Protein AF-A0A7S1KT68-F1 (afdb_monomer)

Foldseek 3Di:
DDDVVVVVVVVVVVVVLVPDDDQAAEAEEEDEDDQAAKEKAAEDAPVCQPVCVFLQNQLRVQLQVQLCVLVVNDRRYDYDSVSYYYLVPDDCPDPRSVCCVVVVRRHHMYIYGYQAYNVRDGDDPVSVVSSVVSSVSSVVVSVCVVPVPD

Structure (mmCIF, N/CA/C/O backbone):
data_AF-A0A7S1KT68-F1
#
_entry.id   AF-A0A7S1KT68-F1
#
loop_
_atom_site.group_PDB
_atom_site.id
_atom_site.type_symbol
_atom_site.label_atom_id
_atom_site.label_alt_id
_atom_site.label_comp_id
_atom_site.label_asym_id
_atom_site.label_entity_id
_atom_site.label_seq_id
_atom_site.pdbx_PDB_ins_code
_atom_site.Cartn_x
_atom_site.Cartn_y
_atom_site.Cartn_z
_atom_site.occupancy
_atom_site.B_iso_or_equiv
_atom_site.auth_seq_id
_atom_site.auth_comp_id
_atom_site.auth_asym_id
_atom_site.auth_atom_id
_atom_site.pdbx_PDB_model_num
ATOM 1 N N . LYS A 1 1 ? -21.541 18.531 -5.535 1.00 58.97 1 LYS A N 1
ATOM 2 C CA . LYS A 1 1 ? -21.840 17.433 -6.489 1.00 58.97 1 LYS A CA 1
ATOM 3 C C . LYS A 1 1 ? -22.052 16.156 -5.688 1.00 58.97 1 LYS A C 1
ATOM 5 O O . LYS A 1 1 ? -21.259 15.903 -4.792 1.00 58.97 1 LYS A O 1
ATOM 10 N N . GLN A 1 2 ? -23.122 15.405 -5.944 1.00 77.69 2 GLN A N 1
ATOM 11 C CA . GLN A 1 2 ? -23.305 14.089 -5.327 1.00 77.69 2 GLN A CA 1
ATOM 12 C C . GLN A 1 2 ? -22.483 13.056 -6.107 1.00 77.69 2 GLN A C 1
ATOM 14 O O . GLN A 1 2 ? -22.517 13.045 -7.335 1.00 77.69 2 GLN A O 1
ATOM 19 N N . HIS A 1 3 ? -21.731 12.217 -5.395 1.00 87.38 3 HIS A N 1
ATOM 20 C CA . HIS A 1 3 ? -20.920 11.142 -5.968 1.00 87.38 3 HIS A CA 1
ATOM 21 C C . HIS A 1 3 ? -21.470 9.797 -5.469 1.00 87.38 3 HIS A C 1
ATOM 23 O O . HIS A 1 3 ? -21.015 9.308 -4.431 1.00 87.38 3 HIS A O 1
ATOM 29 N N . PRO A 1 4 ? -22.475 9.211 -6.148 1.00 90.44 4 PRO A N 1
ATOM 30 C CA . PRO A 1 4 ? -23.203 8.046 -5.639 1.00 90.44 4 PRO A CA 1
ATOM 31 C C . PRO A 1 4 ? -22.294 6.834 -5.410 1.00 90.44 4 PRO A C 1
ATOM 33 O O . PRO A 1 4 ? -22.439 6.153 -4.400 1.00 90.44 4 PRO A O 1
ATOM 36 N N . THR A 1 5 ? -21.295 6.619 -6.268 1.00 89.94 5 THR A N 1
ATOM 37 C CA . THR A 1 5 ? -20.323 5.525 -6.118 1.00 89.94 5 THR A CA 1
ATOM 38 C C . THR A 1 5 ? -19.462 5.686 -4.865 1.00 89.94 5 THR A C 1
ATOM 40 O O . THR A 1 5 ? -19.267 4.725 -4.128 1.00 89.94 5 THR A O 1
ATOM 43 N N . ILE A 1 6 ? -19.013 6.911 -4.563 1.00 87.25 6 ILE A N 1
ATOM 44 C CA . ILE A 1 6 ? -18.236 7.202 -3.346 1.00 87.25 6 ILE A CA 1
ATOM 45 C C . ILE A 1 6 ? -19.111 6.993 -2.106 1.00 87.25 6 ILE A C 1
ATOM 47 O O . ILE A 1 6 ? -18.671 6.391 -1.129 1.00 87.25 6 ILE A O 1
ATOM 51 N N . TYR A 1 7 ? -20.362 7.460 -2.146 1.00 88.56 7 TYR A N 1
ATOM 52 C CA . TYR A 1 7 ? -21.316 7.252 -1.056 1.00 88.56 7 TYR A CA 1
ATOM 53 C C . TYR A 1 7 ? -21.571 5.760 -0.799 1.00 88.56 7 TYR A C 1
ATOM 55 O O . TYR A 1 7 ? -21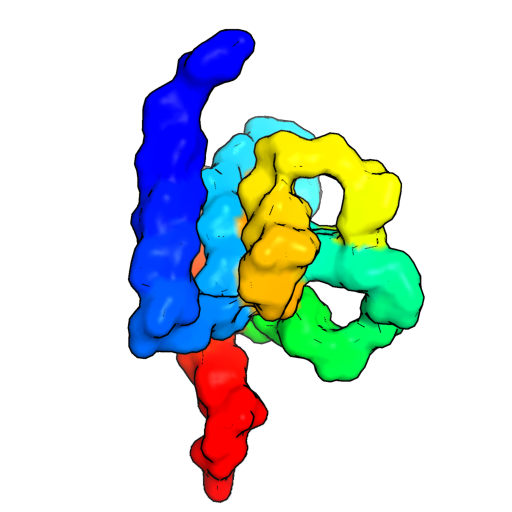.509 5.313 0.347 1.00 88.56 7 TYR A O 1
ATOM 63 N N . ALA A 1 8 ? -21.806 4.981 -1.858 1.00 92.00 8 ALA A N 1
ATOM 64 C CA . ALA A 1 8 ? -22.033 3.544 -1.763 1.00 92.00 8 ALA A CA 1
ATOM 65 C C . ALA A 1 8 ? -20.802 2.804 -1.215 1.00 92.00 8 ALA A C 1
ATOM 67 O O . ALA A 1 8 ? -20.940 2.041 -0.262 1.00 92.00 8 ALA A O 1
ATOM 68 N N . ALA A 1 9 ? -19.600 3.081 -1.735 1.00 89.56 9 ALA A N 1
ATOM 69 C CA . ALA A 1 9 ? -18.359 2.465 -1.260 1.00 89.56 9 ALA A CA 1
ATOM 70 C C . ALA A 1 9 ? -18.113 2.752 0.230 1.00 89.56 9 ALA A C 1
ATOM 72 O O . ALA A 1 9 ? -17.873 1.830 1.010 1.00 89.56 9 ALA A O 1
ATOM 73 N N . LYS A 1 10 ? -18.281 4.012 0.660 1.00 88.56 10 LYS A N 1
ATOM 74 C CA . LYS A 1 10 ? -18.179 4.390 2.079 1.00 88.56 10 LYS A CA 1
ATOM 75 C C . LYS A 1 10 ? -19.179 3.630 2.946 1.00 88.56 10 LYS A C 1
ATOM 77 O O . LYS A 1 10 ? -18.820 3.189 4.032 1.00 88.56 10 LYS A O 1
ATOM 82 N N . ARG A 1 11 ? -20.422 3.456 2.483 1.00 90.69 11 ARG A N 1
ATOM 83 C CA . ARG A 1 11 ? -21.433 2.684 3.221 1.00 90.69 11 ARG A CA 1
ATOM 84 C C . ARG A 1 11 ? -21.087 1.207 3.337 1.00 90.69 11 ARG A C 1
ATOM 86 O O . ARG A 1 11 ? -21.308 0.645 4.403 1.00 90.69 11 ARG A O 1
ATOM 93 N N . VAL A 1 12 ? -20.561 0.593 2.279 1.00 91.75 12 VAL A N 1
ATOM 94 C CA . VAL A 1 12 ? -20.130 -0.812 2.313 1.00 91.75 12 VAL A CA 1
ATOM 95 C C . VAL A 1 12 ? -19.018 -0.996 3.340 1.00 91.75 12 VAL A C 1
ATOM 97 O O . VAL A 1 12 ? -19.146 -1.850 4.210 1.00 91.75 12 VAL A O 1
ATOM 100 N N . VAL A 1 13 ? -17.982 -0.154 3.302 1.00 89.75 13 VAL A N 1
ATOM 101 C CA . VAL A 1 13 ? -16.865 -0.225 4.257 1.00 89.75 13 VAL A CA 1
ATOM 102 C C . VAL A 1 13 ? -17.349 -0.006 5.693 1.00 89.75 13 VAL A C 1
ATOM 104 O O . VAL A 1 13 ? -17.045 -0.827 6.552 1.00 89.75 13 VAL A O 1
ATOM 107 N N . LYS A 1 14 ? -18.180 1.019 5.947 1.00 88.94 14 LYS A N 1
ATOM 108 C CA . LYS A 1 14 ? -18.776 1.256 7.277 1.00 88.94 14 LYS A CA 1
ATOM 109 C C . LYS A 1 14 ? -19.565 0.042 7.768 1.00 88.94 14 LYS A C 1
ATOM 111 O O . LYS A 1 14 ? -19.393 -0.386 8.902 1.00 88.94 14 LYS A O 1
ATOM 116 N N . LYS A 1 15 ? -20.389 -0.559 6.902 1.00 91.94 15 LYS A N 1
ATOM 117 C CA . LYS A 1 15 ? -21.196 -1.725 7.279 1.00 91.94 15 LYS A CA 1
ATOM 118 C C . LYS A 1 15 ? -20.349 -2.969 7.548 1.00 91.94 15 LYS A C 1
ATOM 120 O O . LYS A 1 15 ? -20.705 -3.766 8.408 1.00 91.94 15 LYS A O 1
ATOM 125 N N . LEU A 1 16 ? -19.244 -3.144 6.823 1.00 92.00 16 LEU A N 1
ATOM 126 C CA . LEU A 1 16 ? -18.288 -4.214 7.097 1.00 92.00 16 LEU A CA 1
ATOM 127 C C . LEU A 1 16 ? -17.624 -4.003 8.461 1.00 92.00 16 LEU A C 1
ATOM 129 O O . LEU A 1 16 ? -17.644 -4.935 9.264 1.00 92.00 16 LEU A O 1
ATOM 133 N N . ALA A 1 17 ? -17.155 -2.783 8.742 1.00 89.81 17 ALA A N 1
ATOM 134 C CA . ALA A 1 17 ? -16.497 -2.410 9.995 1.00 89.81 17 ALA A CA 1
ATOM 135 C C . ALA A 1 17 ? -17.369 -2.641 11.247 1.00 89.81 17 ALA A C 1
ATOM 137 O O . ALA A 1 17 ? -16.844 -2.928 12.314 1.00 89.81 17 ALA A O 1
ATOM 138 N N . GLU A 1 18 ? -18.702 -2.595 11.124 1.00 90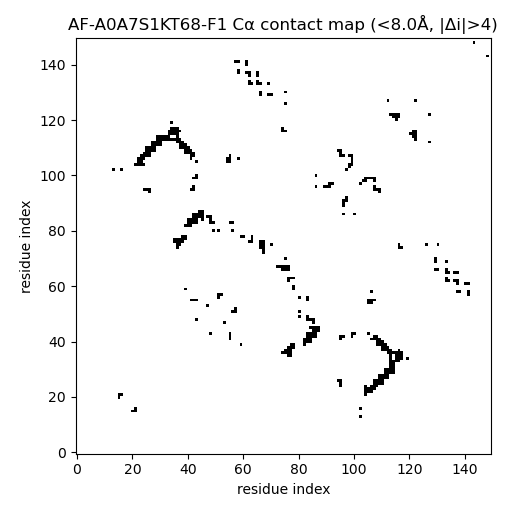.31 18 GLU A N 1
ATOM 139 C CA . GLU A 1 18 ? -19.624 -2.944 12.223 1.00 90.31 18 GLU A CA 1
ATOM 140 C C . GLU A 1 18 ? -19.550 -4.424 12.650 1.00 90.31 18 GLU A C 1
ATOM 142 O O . GLU A 1 18 ? -19.978 -4.767 13.748 1.00 90.31 18 GLU A O 1
ATOM 147 N N . SER A 1 19 ? -19.076 -5.315 11.773 1.00 93.12 19 SER A N 1
ATOM 148 C CA . SER A 1 19 ? -19.121 -6.776 11.976 1.00 93.12 19 SER A CA 1
ATOM 149 C C . SER A 1 19 ? -17.754 -7.446 12.056 1.00 93.12 19 SER A C 1
ATOM 151 O O . SER A 1 19 ? -17.661 -8.592 12.488 1.00 93.12 19 SER A O 1
ATOM 153 N N . ARG A 1 20 ? -16.710 -6.775 11.570 1.00 90.62 20 ARG A N 1
ATOM 154 C CA . ARG A 1 20 ? -15.354 -7.309 11.486 1.00 90.62 20 ARG A CA 1
ATOM 155 C C . ARG A 1 20 ? -14.356 -6.166 11.458 1.00 90.62 20 ARG A C 1
ATOM 157 O O . ARG A 1 20 ? -14.650 -5.101 10.920 1.00 90.62 20 ARG A O 1
ATOM 164 N N . GLU A 1 21 ? -13.168 -6.426 11.971 1.00 88.12 21 GLU A N 1
ATOM 165 C CA . GLU A 1 21 ? -12.046 -5.511 11.831 1.00 88.12 21 GLU A CA 1
ATOM 166 C C . GLU A 1 21 ? -11.607 -5.419 10.362 1.00 88.12 21 GLU A C 1
ATOM 168 O O . GLU A 1 21 ? -11.548 -6.424 9.646 1.00 88.12 21 GLU A O 1
ATOM 173 N N . ILE A 1 22 ? -11.314 -4.201 9.907 1.00 88.88 22 ILE A N 1
ATOM 174 C CA . ILE A 1 22 ? -10.721 -3.954 8.593 1.00 88.88 22 ILE A CA 1
ATOM 175 C C . ILE A 1 22 ? -9.243 -3.660 8.816 1.00 88.88 22 ILE A C 1
ATOM 177 O O . ILE A 1 22 ? -8.873 -2.550 9.183 1.00 88.88 22 ILE A O 1
ATOM 181 N N . THR A 1 23 ? -8.408 -4.668 8.584 1.00 87.69 23 THR A N 1
ATOM 182 C CA . THR A 1 23 ? -6.967 -4.617 8.870 1.00 87.69 23 THR A CA 1
ATOM 183 C C . THR A 1 23 ? -6.136 -4.008 7.745 1.00 87.69 23 THR A C 1
ATOM 185 O O . THR A 1 23 ? -4.981 -3.657 7.969 1.00 87.69 23 THR A O 1
ATOM 188 N N . LEU A 1 24 ? -6.699 -3.898 6.536 1.00 89.31 24 LEU A N 1
ATOM 189 C CA . LEU A 1 24 ? -6.047 -3.334 5.356 1.00 89.31 24 LEU A CA 1
ATOM 190 C C . LEU A 1 24 ? -7.082 -2.726 4.405 1.00 89.31 24 LEU A C 1
ATOM 192 O O . LEU A 1 24 ? -8.098 -3.349 4.087 1.00 89.31 24 LEU A O 1
ATOM 196 N N . LEU A 1 25 ? -6.782 -1.534 3.893 1.00 91.06 25 LEU A N 1
ATOM 197 C CA . LEU A 1 25 ? -7.523 -0.876 2.826 1.00 91.06 25 LEU A CA 1
ATOM 198 C C . LEU A 1 25 ? -6.562 -0.390 1.742 1.00 91.06 25 LEU A C 1
ATOM 200 O O . LEU A 1 25 ? -5.641 0.378 2.014 1.00 91.06 25 LEU A O 1
ATOM 204 N N . LEU A 1 26 ? -6.823 -0.803 0.502 1.00 92.12 26 LEU A N 1
ATOM 205 C CA . LEU A 1 26 ? -6.074 -0.375 -0.675 1.00 92.12 26 LEU A CA 1
ATOM 206 C C . LEU A 1 26 ? -7.004 0.365 -1.635 1.00 92.12 26 LEU A C 1
ATOM 208 O O . LEU A 1 26 ? -8.019 -0.173 -2.075 1.00 92.12 26 LEU A O 1
ATOM 212 N N . ASP A 1 27 ? -6.637 1.594 -1.969 1.00 91.88 27 ASP A N 1
ATOM 213 C CA . ASP A 1 27 ? -7.245 2.393 -3.026 1.00 91.88 27 ASP A CA 1
ATOM 214 C C . ASP A 1 27 ? -6.342 2.304 -4.264 1.00 91.88 27 ASP A C 1
ATOM 216 O O . ASP A 1 27 ? -5.223 2.814 -4.247 1.00 91.88 27 ASP A O 1
ATOM 220 N N . LEU A 1 28 ? -6.775 1.578 -5.300 1.00 92.69 28 LEU A N 1
ATOM 221 C CA . LEU A 1 28 ? -5.937 1.220 -6.452 1.00 92.69 28 LEU A CA 1
ATOM 222 C C . LEU A 1 28 ? -6.100 2.231 -7.595 1.00 92.69 28 LEU A C 1
ATOM 224 O O . LEU A 1 28 ? -7.205 2.425 -8.103 1.00 92.69 28 LEU A O 1
ATOM 228 N N . HIS A 1 29 ? -4.992 2.824 -8.035 1.00 91.19 29 HIS A N 1
ATOM 229 C CA . HIS A 1 29 ? -4.941 3.862 -9.067 1.00 91.19 29 HIS A CA 1
ATOM 230 C C . HIS A 1 29 ? -3.926 3.533 -10.160 1.00 91.19 29 HIS A C 1
ATOM 232 O O . HIS A 1 29 ? -3.032 2.699 -9.992 1.00 91.19 29 HIS A O 1
ATOM 238 N N . GLY A 1 30 ? -4.073 4.217 -11.294 1.00 89.44 30 GLY A N 1
ATOM 239 C CA . GLY A 1 30 ? -3.069 4.272 -12.350 1.00 89.44 30 GLY A CA 1
ATOM 240 C C . GLY A 1 30 ? -2.425 5.655 -12.394 1.00 89.44 30 GLY A C 1
ATOM 241 O O . GLY A 1 30 ? -3.136 6.661 -12.437 1.00 89.44 30 GLY A O 1
ATOM 242 N N . HIS A 1 31 ? -1.096 5.712 -12.450 1.00 86.62 31 HIS A N 1
ATOM 243 C CA . HIS A 1 31 ? -0.348 6.967 -12.457 1.00 86.62 31 HIS A CA 1
ATOM 244 C C . HIS A 1 31 ? 0.437 7.136 -13.760 1.00 86.62 31 HIS A C 1
ATOM 246 O O . HIS A 1 31 ? 1.419 6.448 -14.025 1.00 86.62 31 HIS A O 1
ATOM 252 N N . TYR A 1 32 ? 0.028 8.099 -14.581 1.00 74.38 32 TYR A N 1
ATOM 253 C CA . TYR A 1 32 ? 0.550 8.259 -15.941 1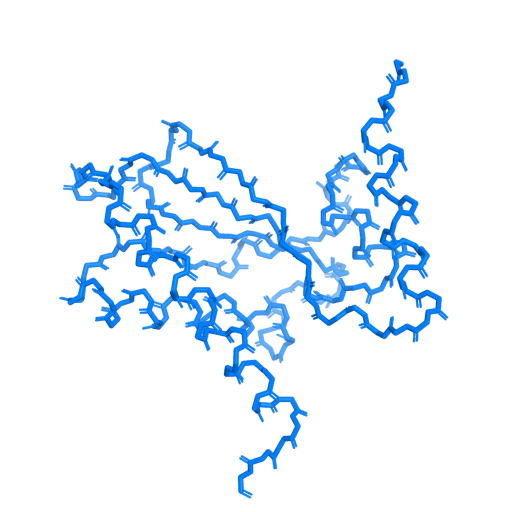.00 74.38 32 TYR A CA 1
ATOM 254 C C . TYR A 1 32 ? 1.980 8.827 -16.024 1.00 74.38 32 TYR A C 1
ATOM 256 O O . TYR A 1 32 ? 2.591 8.735 -17.080 1.00 74.38 32 TYR A O 1
ATOM 264 N N . ASN A 1 33 ? 2.506 9.439 -14.954 1.00 63.94 33 ASN A N 1
ATOM 265 C CA . ASN A 1 33 ? 3.731 10.254 -15.030 1.00 63.94 33 ASN A CA 1
ATOM 266 C C . ASN A 1 33 ? 4.670 10.096 -13.826 1.00 63.94 33 ASN A C 1
ATOM 268 O O . ASN A 1 33 ? 5.110 11.081 -13.237 1.00 63.94 33 ASN A O 1
ATOM 272 N N . SER A 1 34 ? 4.922 8.867 -13.386 1.00 66.94 34 SER A N 1
ATOM 273 C CA . SER A 1 34 ? 5.926 8.636 -12.345 1.00 66.94 34 SER A CA 1
ATOM 274 C C . SER A 1 34 ? 7.055 7.795 -12.910 1.00 66.94 34 SER A C 1
ATOM 276 O O . SER A 1 34 ? 6.867 6.629 -13.241 1.00 66.94 34 SER A O 1
ATOM 278 N N . ASN A 1 35 ? 8.244 8.394 -12.962 1.00 73.44 35 ASN A N 1
ATOM 279 C CA . ASN A 1 35 ? 9.496 7.702 -13.263 1.00 73.44 35 ASN A CA 1
ATOM 280 C C . ASN A 1 35 ? 9.976 6.846 -12.078 1.00 73.44 35 ASN A C 1
ATOM 282 O O . ASN A 1 35 ? 11.107 6.389 -12.092 1.00 73.44 35 ASN A O 1
ATOM 286 N N . LEU A 1 36 ? 9.186 6.675 -11.014 1.00 75.75 36 LEU A N 1
ATOM 287 C CA . LEU A 1 36 ? 9.608 5.918 -9.832 1.00 75.75 36 LEU A CA 1
ATOM 288 C C . LEU A 1 36 ? 9.305 4.418 -9.952 1.00 75.75 36 LEU A C 1
ATOM 290 O O . LEU A 1 36 ? 9.862 3.642 -9.194 1.00 75.75 36 LEU A O 1
ATOM 294 N N . GLY A 1 37 ? 8.447 3.995 -10.885 1.00 85.44 37 GLY A N 1
ATOM 295 C CA . GLY A 1 37 ? 7.812 2.674 -10.822 1.00 85.44 37 GLY A CA 1
ATOM 296 C C . GLY A 1 37 ? 6.562 2.711 -9.941 1.00 85.44 37 GLY A C 1
ATOM 297 O O . GLY A 1 37 ? 6.116 3.794 -9.562 1.00 85.44 37 GLY A O 1
ATOM 298 N N . HIS A 1 38 ? 5.958 1.559 -9.649 1.00 90.69 38 HIS A N 1
ATOM 299 C CA . HIS A 1 38 ? 4.786 1.483 -8.773 1.00 90.69 38 HIS A CA 1
ATOM 300 C C . HIS A 1 38 ? 5.129 1.973 -7.359 1.00 90.69 38 HIS A C 1
ATOM 302 O O . HIS A 1 38 ? 6.249 1.797 -6.887 1.00 90.69 38 HIS A O 1
ATOM 308 N N . PHE A 1 39 ? 4.183 2.590 -6.661 1.00 90.69 39 PHE A N 1
ATOM 309 C CA . PHE A 1 39 ? 4.418 3.060 -5.294 1.00 90.69 39 PHE A CA 1
ATOM 310 C C . PHE A 1 39 ? 3.127 3.072 -4.486 1.00 90.69 39 PHE A C 1
ATOM 312 O O . PHE A 1 39 ? 2.030 2.966 -5.036 1.00 90.69 39 PHE A O 1
ATOM 319 N N . MET A 1 40 ? 3.248 3.209 -3.168 1.00 90.56 40 MET A N 1
ATOM 320 C CA . MET A 1 40 ? 2.094 3.444 -2.307 1.00 90.56 40 MET A CA 1
ATOM 321 C C . MET A 1 40 ? 2.376 4.518 -1.272 1.00 90.56 40 MET A C 1
ATOM 323 O O . MET A 1 40 ? 3.508 4.669 -0.814 1.00 90.56 40 MET A O 1
ATOM 327 N N . TYR A 1 41 ? 1.329 5.243 -0.897 1.00 88.38 41 TYR A N 1
ATOM 328 C CA . TYR A 1 41 ? 1.366 6.226 0.175 1.00 88.38 41 TYR A CA 1
ATOM 329 C C . TYR A 1 41 ? 0.212 6.005 1.140 1.00 88.38 41 TYR A C 1
ATOM 331 O O . TYR A 1 41 ? -0.896 5.645 0.742 1.00 88.38 41 TYR A O 1
ATOM 339 N N . GLY A 1 42 ? 0.498 6.216 2.419 1.00 88.56 42 GLY A N 1
ATOM 340 C CA . GLY A 1 42 ? -0.432 6.010 3.521 1.00 88.56 42 GLY A CA 1
ATOM 341 C C . GLY A 1 42 ? -0.582 7.265 4.367 1.00 88.56 42 GLY A C 1
ATOM 342 O O . GLY A 1 42 ? 0.120 8.265 4.170 1.00 88.56 42 GLY A O 1
ATOM 343 N N . TYR A 1 43 ? -1.503 7.204 5.324 1.00 85.44 43 TYR A N 1
ATOM 344 C CA . TYR A 1 43 ? -1.769 8.314 6.225 1.00 85.44 43 TYR A CA 1
ATOM 345 C C . TYR A 1 43 ? -1.870 7.884 7.678 1.00 85.44 43 TYR A C 1
ATOM 347 O O . TYR A 1 43 ? -2.523 6.897 8.003 1.00 85.44 43 TYR A O 1
ATOM 355 N N . THR A 1 44 ? -1.254 8.675 8.547 1.00 84.94 44 THR A N 1
ATOM 356 C CA . THR A 1 44 ? -1.274 8.472 9.995 1.00 84.94 44 THR A CA 1
ATOM 357 C C . THR A 1 44 ? -1.469 9.802 10.721 1.00 84.94 44 THR A C 1
ATOM 359 O O . THR A 1 44 ? -1.547 10.873 10.105 1.00 84.94 44 THR A O 1
ATOM 362 N N . ASN A 1 45 ? -1.593 9.744 12.042 1.00 83.06 45 ASN A N 1
ATOM 363 C CA . ASN A 1 45 ? -1.655 10.931 12.886 1.00 83.06 45 ASN A CA 1
ATOM 364 C C . ASN A 1 45 ? -0.329 11.696 12.848 1.00 83.06 45 ASN A C 1
ATOM 366 O O . ASN A 1 45 ? 0.729 11.107 12.659 1.00 83.06 45 ASN A O 1
ATOM 370 N N . GLU A 1 46 ? -0.369 13.010 13.064 1.00 83.56 46 GLU A N 1
ATOM 371 C CA . GLU A 1 46 ? 0.824 13.865 12.958 1.00 83.56 46 GLU A CA 1
ATOM 372 C C . GLU A 1 46 ? 1.964 13.417 13.884 1.00 83.56 46 GLU A C 1
ATOM 374 O O . GLU A 1 46 ? 3.117 13.391 13.469 1.00 83.56 46 GLU A O 1
ATOM 379 N N . ASN A 1 47 ? 1.618 12.945 15.084 1.00 85.50 47 ASN A N 1
ATOM 380 C CA . ASN A 1 47 ? 2.569 12.432 16.075 1.00 85.50 47 ASN A CA 1
ATOM 381 C C . ASN A 1 47 ? 3.213 11.088 15.688 1.00 85.50 47 ASN A C 1
ATOM 383 O O . ASN A 1 47 ? 4.201 10.694 16.295 1.00 85.50 47 ASN A O 1
ATOM 387 N N . ASN A 1 48 ? 2.646 10.390 14.704 1.00 85.56 48 ASN A N 1
ATOM 388 C CA . ASN A 1 48 ? 3.058 9.055 14.273 1.00 85.56 48 ASN A CA 1
ATOM 389 C C . ASN A 1 48 ? 3.877 9.093 12.972 1.00 85.56 48 ASN A C 1
ATOM 391 O O . ASN A 1 48 ? 4.367 8.063 12.508 1.00 85.56 48 ASN A O 1
ATOM 395 N N . VAL A 1 49 ? 4.000 10.264 12.338 1.00 84.62 49 VAL A N 1
ATOM 396 C CA . VAL A 1 49 ? 4.809 10.414 11.126 1.00 84.62 49 VAL A CA 1
ATOM 397 C C . VAL A 1 49 ? 6.281 10.221 11.487 1.00 84.62 49 VAL A C 1
ATOM 399 O O . VAL A 1 49 ? 6.824 10.938 12.320 1.00 84.62 49 VAL A O 1
ATOM 402 N N . GLY A 1 50 ? 6.928 9.265 10.825 1.00 84.12 50 GLY A N 1
ATOM 403 C CA . GLY A 1 50 ? 8.327 8.901 11.050 1.00 84.12 50 GLY A CA 1
ATOM 404 C C . GLY A 1 50 ? 8.522 7.770 12.062 1.00 84.12 50 GLY A C 1
ATOM 405 O O . GLY A 1 50 ? 9.638 7.272 12.193 1.00 84.12 50 GLY A O 1
ATOM 406 N N . ASP A 1 51 ? 7.461 7.312 12.733 1.00 87.56 51 ASP A N 1
ATOM 407 C CA . ASP A 1 51 ? 7.538 6.122 13.579 1.00 87.56 51 ASP A CA 1
ATOM 408 C C . ASP A 1 51 ? 7.454 4.850 12.727 1.00 87.56 51 ASP A C 1
ATOM 410 O O . ASP A 1 51 ? 6.389 4.288 12.465 1.00 87.56 51 ASP A O 1
ATOM 414 N N . THR A 1 52 ? 8.623 4.396 12.284 1.00 85.12 52 THR A N 1
ATOM 415 C CA . THR A 1 52 ? 8.769 3.232 11.403 1.00 85.12 52 THR A CA 1
ATOM 416 C C . THR A 1 52 ? 8.445 1.888 12.061 1.00 85.12 52 THR A C 1
ATOM 418 O O . THR A 1 52 ? 8.463 0.864 11.370 1.00 85.12 52 THR A O 1
ATOM 421 N N . SER A 1 53 ? 8.159 1.870 13.370 1.00 82.62 53 SER A N 1
ATOM 422 C CA . SER A 1 53 ? 7.686 0.672 14.068 1.00 82.62 53 SER A CA 1
ATOM 423 C C . SER A 1 53 ? 6.215 0.366 13.768 1.00 82.62 53 SER A C 1
ATOM 425 O O . SER A 1 53 ? 5.791 -0.784 13.896 1.00 82.62 53 SER A O 1
ATOM 427 N N . LEU A 1 54 ? 5.451 1.366 13.311 1.00 83.19 54 LEU A N 1
ATOM 428 C CA . LEU A 1 54 ? 4.017 1.240 13.080 1.00 83.19 54 LEU A CA 1
ATOM 429 C C . LEU A 1 54 ? 3.682 0.339 11.876 1.00 83.19 54 LEU A C 1
ATOM 431 O O . LEU A 1 54 ? 4.396 0.367 10.864 1.00 83.19 54 LEU A O 1
ATOM 435 N N . PRO A 1 55 ? 2.539 -0.378 11.915 1.00 79.44 55 PRO A N 1
ATOM 436 C CA . PRO A 1 55 ? 2.097 -1.265 10.832 1.00 79.44 55 PRO A CA 1
ATOM 437 C C . PRO A 1 55 ? 2.057 -0.601 9.448 1.00 79.44 55 PRO A C 1
ATOM 439 O O . PRO A 1 55 ? 2.414 -1.225 8.445 1.00 79.44 55 PRO A O 1
ATOM 442 N N . ILE A 1 56 ? 1.730 0.697 9.400 1.00 84.56 56 ILE A N 1
ATOM 443 C CA . ILE A 1 56 ? 1.634 1.472 8.157 1.00 84.56 56 ILE A CA 1
ATOM 444 C C . ILE A 1 56 ? 2.962 1.558 7.378 1.00 84.56 56 ILE A C 1
ATOM 446 O O . ILE A 1 56 ? 2.958 1.787 6.170 1.00 84.56 56 ILE A O 1
ATOM 450 N N . TYR A 1 57 ? 4.101 1.335 8.040 1.00 85.44 57 TYR A N 1
ATOM 451 C CA . TYR A 1 57 ? 5.420 1.251 7.405 1.00 85.44 57 TYR A CA 1
ATOM 452 C C . TYR A 1 57 ? 5.826 -0.185 7.051 1.00 85.44 57 TYR A C 1
ATOM 454 O O . TYR A 1 57 ? 6.695 -0.388 6.205 1.00 85.44 57 TYR A O 1
ATOM 462 N N . GLN A 1 58 ? 5.208 -1.198 7.660 1.00 87.94 58 GLN A N 1
ATOM 463 C CA . GLN A 1 58 ? 5.588 -2.599 7.471 1.00 87.94 58 GLN A CA 1
ATOM 464 C C . GLN A 1 58 ? 5.022 -3.185 6.174 1.00 87.94 58 GLN A C 1
ATOM 466 O O . GLN A 1 58 ? 5.766 -3.777 5.390 1.00 87.94 58 GLN A O 1
ATOM 471 N N . PHE A 1 59 ? 3.727 -2.986 5.906 1.00 90.75 59 PHE A N 1
ATOM 472 C CA . PHE A 1 59 ? 3.087 -3.534 4.704 1.00 90.75 59 PHE A CA 1
ATOM 473 C C . PHE A 1 59 ? 3.774 -3.092 3.391 1.00 90.75 59 PHE A C 1
ATOM 475 O O . PHE A 1 59 ? 4.110 -3.965 2.585 1.00 90.75 59 PHE A O 1
ATOM 482 N N . PRO A 1 60 ? 4.093 -1.797 3.174 1.00 91.38 60 PRO A N 1
ATOM 483 C CA . PRO A 1 60 ? 4.823 -1.368 1.980 1.00 91.38 60 PRO A CA 1
ATOM 484 C C . PRO A 1 60 ? 6.197 -2.034 1.816 1.00 91.38 60 PRO A C 1
ATOM 486 O O . PRO A 1 60 ? 6.579 -2.372 0.696 1.00 91.38 60 PRO A O 1
ATOM 489 N N . ARG A 1 61 ? 6.925 -2.269 2.920 1.00 90.06 61 ARG A N 1
ATOM 490 C CA . ARG A 1 61 ? 8.230 -2.955 2.908 1.00 90.06 61 ARG A CA 1
ATOM 491 C C . ARG A 1 61 ? 8.093 -4.419 2.484 1.00 90.06 61 ARG A C 1
ATOM 493 O O . ARG A 1 61 ? 8.930 -4.929 1.739 1.00 90.06 61 ARG A O 1
ATOM 500 N N . TYR A 1 62 ? 7.024 -5.102 2.899 1.00 91.81 62 TYR A N 1
ATOM 501 C CA . TYR A 1 62 ? 6.746 -6.456 2.413 1.00 91.81 62 TYR A CA 1
ATOM 502 C C . TYR A 1 62 ? 6.405 -6.476 0.925 1.00 91.81 62 TYR A C 1
ATOM 504 O O . TYR A 1 62 ? 6.901 -7.350 0.214 1.00 91.81 62 TYR A O 1
ATOM 512 N N . VAL A 1 63 ? 5.617 -5.510 0.443 1.00 93.12 63 VAL A N 1
ATOM 513 C CA . VAL A 1 63 ? 5.302 -5.384 -0.988 1.00 93.12 63 VAL A CA 1
ATOM 514 C C . VAL A 1 63 ? 6.569 -5.151 -1.804 1.00 93.12 63 VAL A C 1
ATOM 516 O O . VAL A 1 63 ? 6.774 -5.834 -2.805 1.00 93.12 63 VAL A O 1
ATOM 519 N N . GLU A 1 64 ? 7.447 -4.251 -1.362 1.00 91.00 64 GLU A N 1
ATOM 520 C CA . GLU A 1 64 ? 8.734 -3.988 -2.011 1.00 91.00 64 GLU A CA 1
ATOM 521 C C . GLU A 1 64 ? 9.600 -5.252 -2.092 1.00 91.00 64 GLU A C 1
ATOM 523 O O . GLU A 1 64 ? 10.050 -5.625 -3.177 1.00 91.00 64 GLU A O 1
ATOM 528 N N . SER A 1 65 ? 9.751 -5.969 -0.975 1.00 90.38 65 SER A N 1
ATOM 529 C CA . SER A 1 65 ? 10.502 -7.229 -0.924 1.00 90.38 65 SER A CA 1
ATOM 530 C C . SER A 1 65 ? 9.946 -8.284 -1.889 1.00 90.38 65 SER A C 1
ATOM 532 O O . SER A 1 65 ? 10.707 -8.969 -2.574 1.00 90.38 65 SER A O 1
ATOM 534 N N . GLU A 1 66 ? 8.623 -8.424 -1.976 1.00 92.56 66 GLU A N 1
ATOM 535 C CA . GLU A 1 66 ? 7.989 -9.386 -2.883 1.00 92.56 66 GLU A CA 1
ATOM 536 C C . GLU A 1 66 ? 8.085 -8.962 -4.355 1.00 92.56 66 GLU A C 1
ATOM 538 O O . GLU A 1 66 ? 8.282 -9.815 -5.224 1.00 92.56 66 GLU A O 1
ATOM 543 N N . CYS A 1 67 ? 8.036 -7.660 -4.645 1.00 90.19 67 CYS A N 1
ATOM 544 C CA . CYS A 1 67 ? 8.267 -7.139 -5.992 1.00 90.19 67 CYS A CA 1
ATOM 545 C C . CYS A 1 67 ? 9.700 -7.410 -6.459 1.00 90.19 67 CYS A C 1
ATOM 547 O O . CYS A 1 67 ? 9.891 -7.898 -7.571 1.00 90.19 67 CYS A O 1
ATOM 549 N N . GLN A 1 68 ? 10.699 -7.172 -5.603 1.00 87.44 68 GLN A N 1
ATOM 550 C CA . GLN A 1 68 ? 12.107 -7.439 -5.921 1.00 87.44 68 GLN A CA 1
ATOM 551 C C . GLN A 1 68 ? 12.348 -8.916 -6.263 1.00 87.44 68 GLN A C 1
ATOM 553 O O . GLN A 1 68 ? 13.061 -9.220 -7.221 1.00 87.44 68 GLN A O 1
ATOM 558 N N . LYS A 1 69 ? 11.712 -9.844 -5.534 1.00 87.00 69 LYS A N 1
ATOM 559 C CA . LYS A 1 69 ? 11.774 -11.284 -5.841 1.00 87.00 69 LYS A CA 1
ATOM 560 C C . LYS A 1 69 ? 11.111 -11.617 -7.173 1.00 87.00 69 LYS A C 1
ATOM 562 O O . LYS A 1 69 ? 11.677 -12.358 -7.971 1.00 87.00 69 LYS A O 1
ATOM 567 N N . ALA A 1 70 ? 9.911 -11.087 -7.411 1.00 82.69 70 ALA A N 1
ATOM 568 C CA . ALA A 1 70 ? 9.140 -11.375 -8.617 1.00 82.69 70 ALA A CA 1
ATOM 569 C C . ALA A 1 70 ? 9.798 -10.814 -9.886 1.00 82.69 70 ALA A C 1
ATOM 571 O O . ALA A 1 70 ? 9.674 -11.417 -10.950 1.00 82.69 70 ALA A O 1
ATOM 572 N N . ALA A 1 71 ? 10.499 -9.687 -9.764 1.00 78.25 71 ALA A N 1
ATOM 573 C CA . ALA A 1 71 ? 11.117 -8.973 -10.872 1.00 78.25 71 ALA A CA 1
ATOM 574 C C . ALA A 1 71 ? 12.618 -9.267 -11.035 1.00 78.25 71 ALA A C 1
ATOM 576 O O . ALA A 1 71 ? 13.323 -8.521 -11.710 1.00 78.25 71 ALA A O 1
ATOM 577 N N . ASN A 1 72 ? 13.126 -10.331 -10.397 1.00 74.94 72 ASN A N 1
ATOM 578 C CA . ASN A 1 72 ? 14.535 -10.733 -10.456 1.00 74.94 72 ASN A CA 1
ATOM 579 C C . ASN A 1 72 ? 15.514 -9.575 -10.153 1.00 74.94 72 ASN A C 1
ATOM 581 O O . ASN A 1 72 ? 16.528 -9.403 -10.827 1.00 74.94 72 ASN A O 1
ATOM 585 N N . GLY A 1 73 ? 15.174 -8.745 -9.164 1.00 69.25 73 GLY A N 1
ATOM 586 C CA . GLY A 1 73 ? 15.966 -7.586 -8.749 1.00 69.25 73 GLY A CA 1
ATOM 587 C C . GLY A 1 73 ? 15.689 -6.277 -9.498 1.00 69.25 73 GLY A C 1
ATOM 588 O O . GLY A 1 73 ? 16.332 -5.280 -9.182 1.00 69.25 73 GLY A O 1
ATOM 589 N N . GLN A 1 74 ? 14.750 -6.227 -10.451 1.00 72.06 74 GLN A N 1
ATOM 590 C CA . GLN A 1 74 ? 14.333 -4.954 -11.050 1.00 72.06 74 GLN A CA 1
ATOM 591 C C . GLN A 1 74 ? 13.512 -4.105 -10.066 1.00 72.06 74 GLN A C 1
ATOM 593 O O . GLN A 1 74 ? 12.649 -4.610 -9.341 1.00 72.06 74 GLN A O 1
ATOM 598 N N . ASN A 1 75 ? 13.732 -2.788 -10.095 1.00 70.06 75 ASN A N 1
ATOM 599 C CA . ASN A 1 75 ? 12.961 -1.823 -9.315 1.00 70.06 75 ASN A CA 1
ATOM 600 C C . ASN A 1 75 ? 11.593 -1.589 -9.969 1.00 70.06 75 ASN A C 1
ATOM 602 O O . ASN A 1 75 ? 11.408 -0.684 -10.786 1.00 70.06 75 ASN A O 1
ATOM 606 N N . VAL A 1 76 ? 10.636 -2.453 -9.635 1.00 80.31 76 VAL A N 1
ATOM 607 C CA . VAL A 1 76 ? 9.239 -2.367 -10.099 1.00 80.31 76 VAL A CA 1
ATOM 608 C C . VAL A 1 76 ? 8.376 -1.569 -9.126 1.00 80.31 76 VAL A C 1
ATOM 610 O O . VAL A 1 76 ? 7.433 -0.896 -9.542 1.00 80.31 76 VAL A O 1
ATOM 613 N N . PHE A 1 77 ? 8.725 -1.609 -7.841 1.00 83.31 77 PHE A N 1
ATOM 614 C CA . PHE A 1 77 ? 8.028 -0.913 -6.774 1.00 83.31 77 PHE A CA 1
ATOM 615 C C . PHE A 1 77 ? 9.016 -0.119 -5.924 1.00 83.31 77 PHE A C 1
ATOM 617 O O . PHE A 1 77 ? 10.109 -0.603 -5.640 1.00 83.31 77 PHE A O 1
ATOM 624 N N . VAL A 1 78 ? 8.612 1.080 -5.514 1.00 82.19 78 VAL A N 1
ATOM 625 C CA . VAL A 1 78 ? 9.390 1.958 -4.645 1.00 82.19 78 VAL A CA 1
ATOM 626 C C . VAL A 1 78 ? 8.570 2.290 -3.412 1.00 82.19 78 VAL A C 1
ATOM 628 O O . VAL A 1 78 ? 7.513 2.926 -3.495 1.00 82.19 78 VAL A O 1
ATOM 631 N N . HIS A 1 79 ? 9.099 1.913 -2.253 1.00 76.81 79 HIS A N 1
ATOM 632 C CA . HIS A 1 79 ? 8.659 2.457 -0.981 1.00 76.81 79 HIS A CA 1
ATOM 633 C C . HIS A 1 79 ? 9.619 3.552 -0.525 1.00 76.81 79 HIS A C 1
ATOM 635 O O . HIS A 1 79 ? 10.837 3.408 -0.593 1.00 76.81 79 HIS A O 1
ATOM 641 N N . LYS A 1 80 ? 9.062 4.653 -0.022 1.00 76.50 80 LYS A N 1
ATOM 642 C CA . LYS A 1 80 ? 9.831 5.639 0.727 1.00 76.50 80 LYS A CA 1
ATOM 643 C C . LYS A 1 80 ? 9.054 6.057 1.962 1.00 76.50 80 LYS A C 1
ATOM 645 O O . LYS A 1 80 ? 7.827 6.158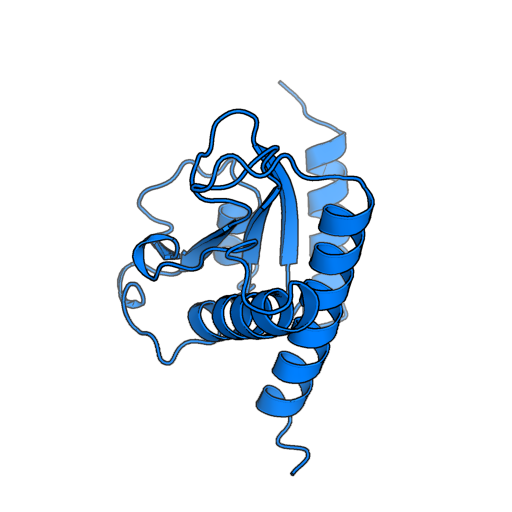 1.915 1.00 76.50 80 LYS A O 1
ATOM 650 N N . GLU A 1 81 ? 9.748 6.305 3.062 1.00 73.69 81 GLU A N 1
ATOM 651 C CA . GLU A 1 81 ? 9.108 6.621 4.343 1.00 73.69 81 GLU A CA 1
ATOM 652 C C . GLU A 1 81 ? 8.314 7.934 4.270 1.00 73.69 81 GLU A C 1
ATOM 654 O O . GLU A 1 81 ? 7.244 8.043 4.869 1.00 73.69 81 GLU A O 1
ATOM 659 N N . GLU A 1 82 ? 8.746 8.885 3.433 1.00 76.06 82 GLU A N 1
ATOM 660 C CA . GLU A 1 82 ? 8.026 10.133 3.146 1.00 76.06 82 GLU A CA 1
ATOM 661 C C . GLU A 1 82 ? 6.690 9.942 2.401 1.00 76.06 82 GLU A C 1
ATOM 663 O O . GLU A 1 82 ? 5.931 10.899 2.185 1.00 76.06 82 GLU A O 1
ATOM 668 N N . PHE A 1 83 ? 6.388 8.717 1.969 1.00 79.94 83 PHE A N 1
ATOM 669 C CA . PHE A 1 83 ? 5.085 8.373 1.417 1.00 79.94 83 PHE A CA 1
ATOM 670 C C . PHE A 1 83 ? 4.044 8.138 2.512 1.00 79.94 83 PHE A C 1
ATOM 672 O O . PHE A 1 83 ? 2.853 8.170 2.215 1.00 79.94 83 PHE A O 1
ATOM 679 N N . VAL A 1 84 ? 4.439 8.009 3.779 1.00 79.06 84 VAL A N 1
ATOM 680 C CA . VAL A 1 84 ? 3.506 8.113 4.904 1.00 79.06 84 VAL A CA 1
ATOM 681 C C . VAL A 1 84 ? 3.393 9.575 5.324 1.00 79.06 84 VAL A C 1
ATOM 683 O O . VAL A 1 84 ? 4.386 10.255 5.578 1.00 79.06 84 VAL A O 1
ATOM 686 N N . ARG A 1 85 ? 2.164 10.093 5.354 1.00 81.81 85 ARG A N 1
ATOM 687 C CA . ARG A 1 85 ? 1.892 11.522 5.565 1.00 81.81 85 ARG A CA 1
ATOM 688 C C . ARG A 1 85 ? 0.926 11.736 6.723 1.00 81.81 85 ARG A C 1
ATOM 690 O O . ARG A 1 85 ? 0.094 10.884 7.012 1.00 81.81 85 ARG A O 1
ATOM 697 N N . SER A 1 86 ? 0.983 12.918 7.333 1.00 77.56 86 SER A N 1
ATOM 698 C CA . SER A 1 86 ? -0.018 13.310 8.328 1.00 77.56 86 SER A CA 1
ATOM 699 C C . SER A 1 86 ? -1.398 13.511 7.690 1.00 77.56 86 SER A C 1
ATOM 701 O O . SER A 1 86 ? -1.518 14.153 6.637 1.00 77.56 86 SER A O 1
ATOM 703 N N . ASN A 1 87 ? -2.440 13.047 8.383 1.00 75.94 87 ASN A N 1
ATOM 704 C CA . ASN A 1 87 ? -3.842 13.355 8.094 1.00 75.94 87 ASN A CA 1
ATOM 705 C C . ASN A 1 87 ? -4.129 14.874 8.087 1.00 75.94 87 ASN A C 1
ATOM 707 O O . ASN A 1 87 ? -4.944 15.331 7.286 1.00 75.94 87 ASN A O 1
ATOM 711 N N . SER A 1 88 ? -3.428 15.677 8.903 1.00 69.69 88 SER A N 1
ATOM 712 C CA . SER A 1 88 ? -3.631 17.139 8.998 1.00 69.69 88 SER A CA 1
ATOM 713 C C . SER A 1 88 ? -3.247 17.904 7.721 1.00 69.69 88 SER A C 1
ATOM 715 O O . SER A 1 88 ? -3.766 18.988 7.460 1.00 69.69 88 SER A O 1
ATOM 717 N N . ASN A 1 89 ? -2.402 17.317 6.867 1.00 63.62 89 ASN A N 1
ATOM 718 C CA . ASN A 1 89 ? -1.835 17.967 5.681 1.00 63.62 89 ASN A CA 1
ATOM 719 C C . ASN A 1 89 ? -2.572 17.649 4.366 1.00 63.62 89 ASN A C 1
ATOM 721 O O . ASN A 1 89 ? -2.048 17.926 3.273 1.00 63.62 89 ASN A O 1
ATOM 725 N N . ARG A 1 90 ? -3.759 17.024 4.412 1.00 66.56 90 ARG A N 1
ATOM 726 C CA . ARG A 1 90 ? -4.478 16.602 3.199 1.00 66.56 90 ARG A CA 1
ATOM 727 C C . ARG A 1 90 ? -5.973 16.877 3.225 1.00 66.56 90 ARG A C 1
ATOM 729 O O . ARG A 1 90 ? -6.625 16.964 4.255 1.00 66.56 90 ARG A O 1
ATOM 736 N N . LYS A 1 91 ? -6.519 17.012 2.013 1.00 61.72 91 LYS A N 1
ATOM 737 C CA . LYS A 1 91 ? -7.951 17.209 1.782 1.00 61.72 91 LYS A CA 1
ATOM 738 C C . LYS A 1 91 ? -8.701 15.955 2.239 1.00 61.72 91 LYS A C 1
ATOM 740 O O . LYS A 1 91 ? -8.402 14.867 1.756 1.00 61.72 91 LYS A O 1
ATOM 745 N N . ALA A 1 92 ? -9.748 16.132 3.041 1.00 57.19 92 ALA A N 1
ATOM 746 C CA . ALA A 1 92 ? -10.644 15.077 3.541 1.00 57.19 92 ALA A CA 1
ATOM 747 C C . ALA A 1 92 ? -11.355 14.225 2.453 1.00 57.19 92 ALA A C 1
ATOM 749 O O . ALA A 1 92 ? -12.156 13.346 2.762 1.00 57.19 92 ALA A O 1
ATOM 750 N N . GLY A 1 93 ? -11.108 14.500 1.166 1.00 59.25 93 GLY A N 1
ATOM 751 C CA . GLY A 1 93 ? -11.689 13.789 0.026 1.00 59.25 93 GLY A CA 1
ATOM 752 C C . GLY A 1 93 ? -10.880 12.592 -0.484 1.00 59.25 93 GLY A C 1
ATOM 753 O O . GLY A 1 93 ? -11.356 11.917 -1.391 1.00 59.25 93 GLY A O 1
ATOM 754 N N . VAL A 1 94 ? -9.685 12.332 0.053 1.00 72.44 94 VAL A N 1
ATOM 755 C CA . VAL A 1 94 ? -8.856 11.175 -0.330 1.00 72.44 94 VAL A CA 1
ATOM 756 C C . VAL A 1 94 ? -9.312 9.948 0.464 1.00 72.44 94 VAL A C 1
ATOM 758 O O . VAL A 1 94 ? -9.471 10.037 1.681 1.00 72.44 94 VAL A O 1
ATOM 761 N N . GLY A 1 95 ? -9.552 8.821 -0.216 1.00 76.31 95 GLY A N 1
ATOM 762 C CA . GLY A 1 95 ? -10.142 7.616 0.382 1.00 76.31 95 GLY A CA 1
ATOM 763 C C . GLY A 1 95 ? -9.406 7.155 1.646 1.00 76.31 95 GLY A C 1
ATOM 764 O O . GLY A 1 95 ? -10.014 7.147 2.716 1.00 76.31 95 GLY A O 1
ATOM 765 N N . PRO A 1 96 ? -8.099 6.861 1.565 1.00 76.00 96 PRO A N 1
ATOM 766 C CA . PRO A 1 96 ? -7.301 6.457 2.722 1.00 76.00 96 PRO A CA 1
ATOM 767 C C . PRO A 1 96 ? -7.274 7.451 3.890 1.00 76.00 96 PRO A C 1
ATOM 769 O O . PRO A 1 96 ? -7.326 7.015 5.033 1.00 76.00 96 PRO A O 1
ATOM 772 N N . VAL A 1 97 ? -7.285 8.769 3.638 1.00 78.44 97 VAL A N 1
ATOM 773 C CA . VAL A 1 97 ? -7.386 9.789 4.708 1.00 78.44 97 VAL A CA 1
ATOM 774 C C . VAL A 1 97 ? -8.715 9.656 5.445 1.00 78.44 97 VAL A C 1
ATOM 776 O O . VAL A 1 97 ? -8.751 9.644 6.669 1.00 78.44 97 VAL A O 1
ATOM 779 N N . PHE A 1 98 ? -9.818 9.526 4.701 1.00 80.94 98 PHE A N 1
ATOM 780 C CA . PHE A 1 98 ? -11.147 9.349 5.284 1.00 80.94 98 PHE A CA 1
ATOM 781 C C . PHE A 1 98 ? -11.234 8.061 6.111 1.00 80.94 98 PHE A C 1
ATOM 783 O O . PHE A 1 98 ? -11.761 8.083 7.216 1.00 80.94 98 PHE A O 1
ATOM 790 N N . PHE A 1 99 ? -10.719 6.944 5.598 1.00 81.94 99 PHE A N 1
ATOM 791 C CA . PHE A 1 99 ? -10.809 5.655 6.286 1.00 81.94 99 PHE A CA 1
ATOM 792 C C . PHE A 1 99 ? -9.859 5.546 7.486 1.00 81.94 99 PHE A C 1
ATOM 794 O O . PHE A 1 99 ? -10.269 5.039 8.526 1.00 81.94 99 PHE A O 1
ATOM 801 N N . SER A 1 100 ? -8.646 6.090 7.386 1.00 80.12 100 SER A N 1
ATOM 802 C CA . SER A 1 100 ? -7.721 6.200 8.519 1.00 80.12 100 SER A CA 1
ATOM 803 C C . SER A 1 100 ? -8.308 7.097 9.615 1.00 80.12 100 SER A C 1
ATOM 805 O O . SER A 1 100 ? -8.489 6.656 10.747 1.00 80.12 100 SER A O 1
ATOM 807 N N . ALA A 1 101 ? -8.720 8.323 9.272 1.00 76.69 101 ALA A N 1
ATOM 808 C CA . ALA A 1 101 ? -9.178 9.300 10.257 1.00 76.69 101 ALA A CA 1
ATOM 809 C C . ALA A 1 101 ? -10.578 9.013 10.836 1.00 76.69 101 ALA A C 1
ATOM 811 O O . AL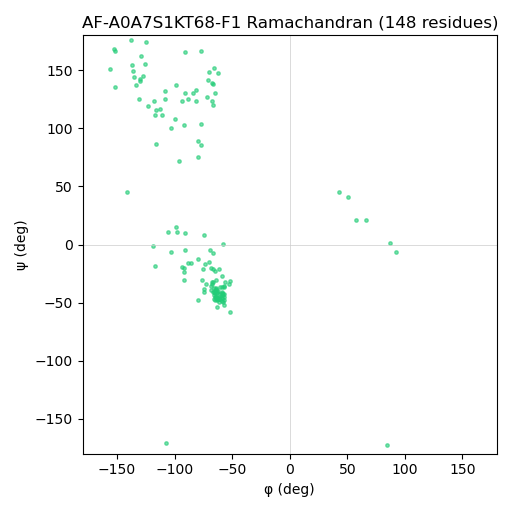A A 1 101 ? -10.786 9.214 12.029 1.00 76.69 101 ALA A O 1
ATOM 812 N N . GLU A 1 102 ? -11.556 8.573 10.029 1.00 76.88 102 GLU A N 1
ATOM 813 C CA . GLU A 1 102 ? -12.930 8.343 10.516 1.00 76.88 102 GLU A CA 1
ATOM 814 C C . GLU A 1 102 ? -13.196 6.917 10.996 1.00 76.88 102 GLU A C 1
ATOM 816 O O . GLU A 1 102 ? -14.172 6.707 11.716 1.00 76.88 102 GLU A O 1
ATOM 821 N N . GLN A 1 103 ? -12.441 5.919 10.531 1.00 78.62 103 GLN A N 1
ATOM 822 C CA . GLN A 1 103 ? -12.714 4.506 10.831 1.00 78.62 103 GLN A CA 1
ATOM 823 C C . GLN A 1 103 ? -11.567 3.820 11.578 1.00 78.62 103 GLN A C 1
ATOM 825 O O . GLN A 1 103 ? -11.705 2.649 11.913 1.00 78.62 103 GLN A O 1
ATOM 830 N N . GLY A 1 104 ? -10.465 4.528 11.852 1.00 79.75 104 GLY A N 1
ATOM 831 C CA . GLY A 1 104 ? -9.329 3.978 12.592 1.00 79.75 104 GLY A CA 1
ATOM 832 C C . GLY A 1 104 ? -8.595 2.864 11.847 1.00 79.75 104 GLY A C 1
ATOM 833 O O . GLY A 1 104 ? -7.919 2.060 12.475 1.00 79.75 104 GLY A O 1
ATOM 834 N N . ILE A 1 105 ? -8.739 2.785 10.519 1.00 85.69 105 ILE A N 1
ATOM 835 C CA . ILE A 1 105 ? -8.049 1.772 9.715 1.00 85.69 105 ILE A CA 1
ATOM 836 C C . ILE A 1 105 ? -6.590 2.205 9.556 1.00 85.69 105 ILE A C 1
ATOM 838 O O . ILE A 1 105 ? -6.288 3.107 8.773 1.00 85.69 105 ILE A O 1
ATOM 842 N N . GLU A 1 106 ? -5.693 1.562 10.300 1.00 82.38 106 GLU A N 1
ATOM 843 C CA . GLU A 1 106 ? -4.278 1.948 10.379 1.00 82.38 106 GLU A CA 1
ATOM 844 C C . GLU A 1 106 ? -3.519 1.704 9.068 1.00 82.38 106 GLU A C 1
ATOM 846 O O . GLU A 1 106 ? -2.727 2.538 8.634 1.00 82.38 106 GLU A O 1
ATOM 851 N N . ASN A 1 107 ? -3.806 0.594 8.385 1.00 87.44 107 ASN A N 1
ATOM 852 C CA . ASN A 1 107 ? -3.203 0.252 7.098 1.00 87.44 107 ASN A CA 1
ATOM 853 C C . ASN A 1 107 ? -4.113 0.690 5.946 1.00 87.44 107 ASN A C 1
ATOM 855 O O . ASN A 1 107 ? -4.752 -0.132 5.287 1.00 87.44 107 ASN A O 1
ATOM 859 N N . ALA A 1 108 ? -4.198 1.996 5.708 1.00 89.31 108 ALA A N 1
ATOM 860 C CA . ALA A 1 108 ? -4.937 2.554 4.581 1.00 89.31 108 ALA A CA 1
ATOM 861 C C . ALA A 1 108 ? -3.975 3.213 3.587 1.00 89.31 108 ALA A C 1
ATOM 863 O O . ALA A 1 108 ? -3.323 4.210 3.908 1.00 89.31 108 ALA A O 1
ATOM 864 N N . PHE A 1 109 ? -3.922 2.684 2.364 1.00 90.56 109 PHE A N 1
ATOM 865 C CA . PHE A 1 109 ? -2.979 3.124 1.338 1.00 90.56 109 PHE A CA 1
ATOM 866 C C . PHE A 1 109 ? -3.673 3.481 0.033 1.00 90.56 109 PHE A C 1
ATOM 868 O O . PHE A 1 109 ? -4.622 2.816 -0.383 1.00 90.56 109 PHE A O 1
ATOM 875 N N . THR A 1 110 ? -3.141 4.488 -0.654 1.00 90.94 110 THR A N 1
ATOM 876 C CA . THR A 1 110 ? -3.312 4.606 -2.100 1.00 90.94 110 THR A CA 1
ATOM 877 C C . THR A 1 110 ? -2.146 3.898 -2.772 1.00 90.94 110 THR A C 1
ATOM 879 O O . THR A 1 110 ? -0.990 4.148 -2.428 1.00 90.94 110 THR A O 1
ATOM 882 N N . VAL A 1 111 ? -2.454 3.028 -3.729 1.00 92.31 111 VAL A N 1
ATOM 883 C CA . VAL A 1 111 ? -1.486 2.310 -4.558 1.00 92.31 111 VAL A CA 1
ATOM 884 C C . VAL A 1 111 ? -1.531 2.891 -5.962 1.00 92.31 111 VAL A C 1
ATOM 886 O O . VAL A 1 111 ? -2.585 2.919 -6.591 1.00 92.31 111 VAL A O 1
ATOM 889 N N . GLU A 1 112 ? -0.385 3.322 -6.465 1.00 91.25 112 GLU A N 1
ATOM 890 C CA . GLU A 1 112 ? -0.244 3.965 -7.765 1.00 91.25 112 GLU A CA 1
ATOM 891 C C . GLU A 1 112 ? 0.504 3.036 -8.722 1.00 91.25 112 GLU A C 1
ATOM 893 O O . GLU A 1 112 ? 1.699 2.765 -8.566 1.00 91.25 112 GLU A O 1
ATOM 898 N N . SER A 1 113 ? -0.212 2.546 -9.733 1.00 91.19 113 SER A N 1
ATOM 899 C CA . SER A 1 113 ? 0.340 1.684 -10.775 1.00 91.19 113 SER A CA 1
ATOM 900 C C . SER A 1 113 ? 0.807 2.531 -11.957 1.00 91.19 113 SER A C 1
ATOM 902 O O . SER A 1 113 ? 0.009 3.051 -12.736 1.00 91.19 113 SER A O 1
ATOM 904 N N . CYS A 1 114 ? 2.115 2.724 -12.054 1.00 90.31 114 CYS A N 1
ATOM 905 C CA . CYS A 1 114 ? 2.758 3.485 -13.126 1.00 90.31 114 CYS A CA 1
ATOM 906 C C . CYS A 1 114 ? 2.851 2.716 -14.447 1.00 90.31 114 CYS A C 1
ATOM 908 O O . CYS A 1 114 ? 2.680 1.505 -14.456 1.00 90.31 114 CYS A O 1
ATOM 910 N N . MET A 1 115 ? 3.161 3.424 -15.538 1.00 89.62 115 MET A N 1
ATOM 911 C CA . MET A 1 115 ? 3.359 2.843 -16.879 1.00 89.62 115 MET A CA 1
ATOM 912 C C . MET A 1 115 ? 4.818 2.472 -17.176 1.00 89.62 115 MET A C 1
ATOM 914 O O . MET A 1 115 ? 5.082 1.671 -18.069 1.00 89.62 115 MET A O 1
ATOM 918 N N . HIS A 1 116 ? 5.765 3.051 -16.440 1.00 86.94 116 HIS A N 1
ATOM 919 C CA . HIS A 1 116 ? 7.188 2.749 -16.545 1.00 86.94 116 HIS A CA 1
ATOM 920 C C . HIS A 1 116 ? 7.905 3.015 -15.215 1.00 86.94 116 HIS A C 1
ATOM 922 O O . HIS A 1 116 ? 7.335 3.628 -14.306 1.00 86.94 116 HIS A O 1
ATOM 928 N N . ASN A 1 117 ? 9.152 2.561 -15.098 1.00 85.06 117 ASN A N 1
ATOM 929 C CA . ASN A 1 117 ? 10.022 2.830 -13.949 1.00 85.06 117 ASN A CA 1
ATOM 930 C C . ASN A 1 117 ? 11.155 3.824 -14.282 1.00 85.06 117 ASN A C 1
ATOM 932 O O . ASN A 1 117 ? 11.152 4.450 -15.345 1.00 85.06 117 ASN A O 1
ATOM 936 N N . CYS A 1 118 ? 12.115 3.982 -13.363 1.00 80.44 118 CYS A N 1
ATOM 937 C CA . CYS A 1 118 ? 13.260 4.889 -13.520 1.00 80.44 118 CYS A CA 1
ATOM 938 C C . CYS A 1 118 ? 14.250 4.444 -14.598 1.00 80.44 118 CYS A C 1
ATOM 940 O O . CYS A 1 118 ? 14.993 5.270 -15.124 1.00 80.44 118 CYS A O 1
ATOM 942 N N . ASP A 1 119 ? 14.220 3.162 -14.953 1.00 83.00 119 ASP A N 1
ATOM 943 C CA . ASP A 1 119 ? 15.092 2.549 -15.951 1.00 83.00 119 ASP A CA 1
ATOM 944 C C . ASP A 1 119 ? 14.464 2.588 -17.357 1.00 83.00 119 ASP A C 1
ATOM 946 O O . ASP A 1 119 ? 14.963 1.952 -18.284 1.00 83.00 119 ASP A O 1
ATOM 950 N N . ASN A 1 120 ? 13.357 3.327 -17.527 1.00 81.44 120 ASN A N 1
ATOM 951 C CA . ASN A 1 120 ? 12.524 3.364 -18.733 1.00 81.44 120 ASN A CA 1
ATOM 952 C C . ASN A 1 120 ? 11.958 1.994 -19.150 1.00 81.44 120 ASN A C 1
ATOM 954 O O . ASN A 1 120 ? 11.546 1.822 -20.301 1.00 81.44 120 ASN A O 1
ATOM 958 N N . HIS A 1 121 ? 11.890 1.024 -18.231 1.00 85.81 121 HIS A N 1
ATOM 959 C CA . HIS A 1 121 ? 11.159 -0.217 -18.474 1.00 85.81 121 HIS A CA 1
ATOM 960 C C . HIS A 1 121 ? 9.673 0.105 -18.587 1.00 85.81 121 HIS A C 1
ATOM 962 O O . HIS A 1 121 ? 9.093 0.642 -17.645 1.00 85.81 121 HIS A O 1
ATOM 968 N N . GLN A 1 122 ? 9.062 -0.206 -19.729 1.00 89.81 122 GLN A N 1
ATOM 969 C CA . GLN A 1 122 ? 7.619 -0.071 -19.912 1.00 89.81 122 GLN A CA 1
ATOM 970 C C . GLN A 1 122 ? 6.921 -1.286 -19.317 1.00 89.81 122 GLN A C 1
ATOM 972 O O . GLN A 1 122 ? 7.185 -2.420 -19.717 1.00 89.81 122 GLN A O 1
ATOM 977 N N . PHE A 1 123 ? 6.003 -1.043 -18.386 1.00 89.50 123 PHE A N 1
ATOM 978 C CA . PHE A 1 123 ? 5.291 -2.123 -17.729 1.00 89.50 123 PHE A CA 1
ATOM 979 C C . PHE A 1 123 ? 4.295 -2.789 -18.675 1.00 89.50 123 PHE A C 1
ATOM 981 O O . PHE A 1 123 ? 3.418 -2.165 -19.276 1.00 89.50 123 PHE A O 1
ATOM 988 N N . THR A 1 124 ? 4.431 -4.101 -18.769 1.00 90.56 124 THR A N 1
ATOM 989 C CA . THR A 1 124 ? 3.575 -5.020 -19.505 1.00 90.56 124 THR A CA 1
ATOM 990 C C . THR A 1 124 ? 2.455 -5.546 -18.602 1.00 90.56 124 THR A C 1
ATOM 992 O O . THR A 1 124 ? 2.554 -5.471 -17.377 1.00 90.56 124 THR A O 1
ATOM 995 N N . PRO A 1 125 ? 1.401 -6.173 -19.158 1.00 92.19 125 PRO A N 1
ATOM 996 C CA . PRO A 1 125 ? 0.399 -6.874 -18.352 1.00 92.19 125 PRO A CA 1
ATOM 997 C C . PRO A 1 125 ? 0.985 -7.890 -17.356 1.00 92.19 125 PRO A C 1
ATOM 999 O O . PRO A 1 125 ? 0.424 -8.081 -16.278 1.00 92.19 125 PRO A O 1
ATOM 1002 N N . LEU A 1 126 ? 2.122 -8.517 -17.687 1.00 89.50 126 LEU A N 1
ATOM 1003 C CA . LEU A 1 126 ? 2.812 -9.443 -16.788 1.00 89.50 126 LEU A CA 1
ATOM 1004 C C . LEU A 1 126 ? 3.406 -8.724 -15.567 1.00 89.50 126 LEU A C 1
ATOM 1006 O O . LEU A 1 126 ? 3.370 -9.273 -14.468 1.00 89.50 126 LEU A O 1
ATOM 1010 N N . ASP A 1 127 ? 3.894 -7.495 -15.733 1.00 89.62 127 ASP A N 1
ATOM 1011 C CA . ASP A 1 127 ? 4.418 -6.688 -14.628 1.00 89.62 127 ASP A CA 1
ATOM 1012 C C . ASP A 1 127 ? 3.307 -6.341 -13.629 1.00 89.62 127 ASP A C 1
ATOM 1014 O O . ASP A 1 127 ? 3.464 -6.574 -12.431 1.00 89.62 127 ASP A O 1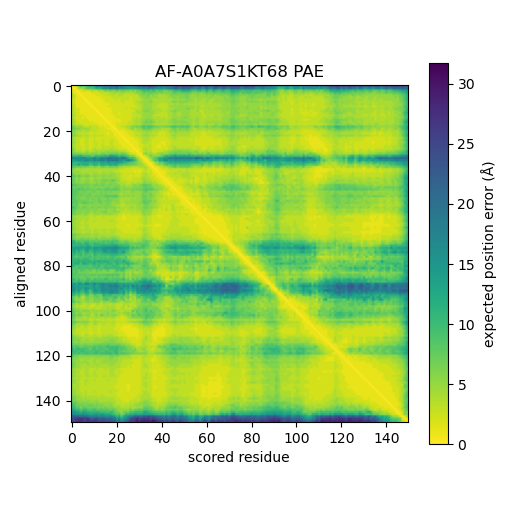
ATOM 1018 N N . TYR A 1 128 ? 2.135 -5.914 -14.114 1.00 91.44 128 TYR A N 1
ATOM 1019 C CA . TYR A 1 128 ? 0.974 -5.655 -13.252 1.00 91.44 128 TYR A CA 1
ATOM 1020 C C . TYR A 1 128 ? 0.457 -6.926 -12.566 1.00 91.44 128 TYR A C 1
ATOM 1022 O O . TYR A 1 128 ? 0.072 -6.888 -11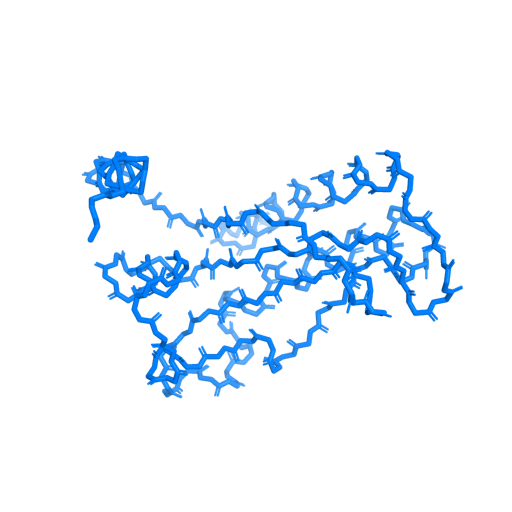.397 1.00 91.44 128 TYR A O 1
ATOM 1030 N N . TYR A 1 129 ? 0.467 -8.068 -13.264 1.00 91.81 129 TYR A N 1
ATOM 1031 C CA . TYR A 1 129 ? 0.120 -9.358 -12.664 1.00 91.81 129 TYR A CA 1
ATOM 1032 C C . TYR A 1 129 ? 1.083 -9.723 -11.525 1.00 91.81 129 TYR A C 1
ATOM 1034 O O . TYR A 1 129 ? 0.651 -10.094 -10.431 1.00 91.81 129 TYR A O 1
ATOM 1042 N N . ASN A 1 130 ? 2.389 -9.575 -11.758 1.00 90.50 130 ASN A N 1
ATOM 1043 C CA . ASN A 1 130 ? 3.414 -9.828 -10.751 1.00 90.50 130 ASN A CA 1
ATOM 1044 C C . ASN A 1 130 ? 3.301 -8.860 -9.569 1.00 90.50 130 ASN A C 1
ATOM 1046 O O . ASN A 1 130 ? 3.467 -9.291 -8.428 1.00 90.50 130 ASN A O 1
ATOM 1050 N N . PHE A 1 131 ? 2.961 -7.594 -9.821 1.00 91.88 131 PHE A N 1
ATOM 1051 C CA . PHE A 1 131 ? 2.706 -6.611 -8.773 1.00 91.88 131 PHE A CA 1
ATOM 1052 C C . PHE A 1 131 ? 1.495 -6.995 -7.913 1.00 91.88 131 PHE A C 1
ATOM 1054 O O . PHE A 1 131 ? 1.593 -7.022 -6.687 1.00 91.88 131 PHE A O 1
ATOM 1061 N N . GLY A 1 132 ? 0.382 -7.399 -8.533 1.00 93.25 132 GLY A N 1
ATOM 1062 C CA . GLY A 1 132 ? -0.787 -7.912 -7.813 1.00 93.25 132 GLY A CA 1
ATOM 1063 C C . GLY A 1 132 ? -0.457 -9.142 -6.960 1.00 93.25 132 GLY A C 1
ATOM 1064 O O . GLY A 1 132 ? -0.847 -9.216 -5.796 1.00 93.25 132 GLY A O 1
ATOM 1065 N N . ARG A 1 133 ? 0.340 -10.075 -7.495 1.00 93.69 133 ARG A N 1
ATOM 1066 C CA . ARG A 1 133 ? 0.822 -11.241 -6.739 1.00 93.69 133 ARG A CA 1
ATOM 1067 C C . ARG A 1 133 ? 1.702 -10.835 -5.553 1.00 93.69 133 ARG A C 1
ATOM 1069 O O . ARG A 1 133 ? 1.549 -11.398 -4.473 1.00 93.69 133 ARG A O 1
ATOM 1076 N N . ALA A 1 134 ? 2.589 -9.858 -5.734 1.00 93.56 134 ALA A N 1
ATOM 1077 C CA . ALA A 1 134 ? 3.432 -9.340 -4.660 1.00 93.56 134 ALA A CA 1
ATOM 1078 C C . ALA A 1 134 ? 2.600 -8.702 -3.536 1.00 93.56 134 ALA A C 1
ATOM 1080 O O . ALA A 1 134 ? 2.875 -8.953 -2.365 1.00 93.56 134 ALA A O 1
ATOM 1081 N N . ILE A 1 135 ? 1.538 -7.961 -3.880 1.00 93.94 135 ILE A N 1
ATOM 1082 C CA . ILE A 1 135 ? 0.569 -7.436 -2.907 1.00 93.94 135 ILE A CA 1
ATOM 1083 C C . ILE A 1 135 ? -0.084 -8.582 -2.124 1.00 93.94 135 ILE A C 1
ATOM 1085 O O . ILE A 1 135 ? -0.097 -8.540 -0.897 1.00 93.94 135 ILE A O 1
ATOM 1089 N N . CYS A 1 136 ? -0.573 -9.630 -2.793 1.00 94.69 136 CYS A N 1
ATOM 1090 C CA . CYS A 1 136 ? -1.184 -10.776 -2.109 1.00 94.69 136 CYS A CA 1
ATOM 1091 C C . CYS A 1 136 ? -0.206 -11.492 -1.161 1.00 94.69 136 CYS A C 1
ATOM 1093 O O . CYS A 1 136 ? -0.572 -11.813 -0.031 1.00 94.69 136 CYS A O 1
ATOM 1095 N N . ASN A 1 137 ? 1.043 -11.702 -1.582 1.00 94.44 137 ASN A N 1
ATOM 1096 C CA . ASN A 1 137 ? 2.070 -12.301 -0.726 1.00 94.44 137 ASN A CA 1
ATOM 1097 C C . ASN A 1 137 ? 2.400 -11.409 0.479 1.00 94.44 137 ASN A C 1
ATOM 1099 O O . ASN A 1 137 ? 2.573 -11.905 1.591 1.00 94.44 137 ASN A O 1
ATOM 1103 N N . ALA A 1 138 ? 2.470 -10.093 0.277 1.00 92.88 138 ALA A N 1
ATOM 1104 C CA . ALA A 1 138 ? 2.689 -9.140 1.357 1.00 92.88 138 ALA A CA 1
ATOM 1105 C C . ALA A 1 138 ? 1.531 -9.139 2.362 1.00 92.88 138 ALA A C 1
ATOM 1107 O O . ALA A 1 138 ? 1.782 -9.106 3.561 1.00 92.88 138 ALA A O 1
ATOM 1108 N N . MET A 1 139 ? 0.281 -9.252 1.896 1.00 92.31 139 MET A N 1
ATOM 1109 C CA . MET A 1 139 ? -0.887 -9.389 2.777 1.00 92.31 139 MET A CA 1
ATOM 1110 C C . MET A 1 139 ? -0.766 -10.618 3.679 1.00 92.31 139 MET A C 1
ATOM 1112 O O . MET A 1 139 ? -1.041 -10.530 4.874 1.00 92.31 139 MET A O 1
ATOM 1116 N N . PHE A 1 140 ? -0.330 -11.747 3.118 1.00 91.62 140 PHE A N 1
ATOM 1117 C CA . PHE A 1 140 ? -0.118 -12.971 3.885 1.00 91.62 140 PHE A CA 1
ATOM 1118 C C . PHE A 1 140 ? 0.986 -12.803 4.938 1.00 91.62 140 PHE A C 1
ATOM 1120 O O . PHE A 1 140 ? 0.773 -13.134 6.098 1.00 91.62 140 PHE A O 1
ATOM 1127 N N . LYS A 1 141 ? 2.119 -12.188 4.582 1.00 89.56 141 LYS A N 1
ATOM 1128 C CA . LYS A 1 141 ? 3.200 -11.902 5.539 1.00 89.56 141 LYS A CA 1
ATOM 1129 C C . LYS A 1 141 ? 2.792 -10.943 6.649 1.00 89.56 141 LYS A C 1
ATOM 1131 O O . LYS A 1 141 ? 3.167 -11.150 7.798 1.00 89.56 141 LYS A O 1
ATOM 1136 N N . THR A 1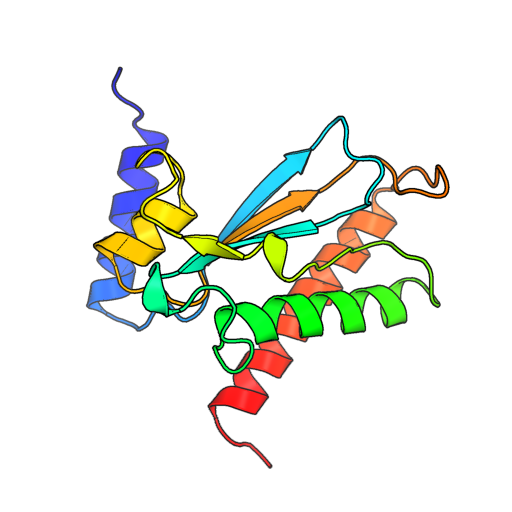 142 ? 2.036 -9.896 6.316 1.00 86.88 142 THR A N 1
ATOM 1137 C CA . THR A 1 142 ? 1.485 -8.985 7.323 1.00 86.88 142 THR A CA 1
ATOM 1138 C C . THR A 1 142 ? 0.601 -9.756 8.290 1.00 86.88 142 THR A C 1
ATOM 1140 O O . THR A 1 142 ? 0.789 -9.631 9.494 1.00 86.88 142 THR A O 1
ATOM 1143 N N . PHE A 1 143 ? -0.280 -10.621 7.781 1.00 85.38 143 PHE A N 1
ATOM 1144 C CA . PHE A 1 143 ? -1.083 -11.504 8.620 1.00 85.38 143 PHE A CA 1
ATOM 1145 C C . PHE A 1 143 ? -0.212 -12.395 9.526 1.00 85.38 143 PHE A C 1
ATOM 1147 O O . PHE A 1 143 ? -0.393 -12.367 10.738 1.00 85.38 143 PHE A O 1
ATOM 1154 N N . GLU A 1 144 ? 0.779 -13.114 8.990 1.00 85.38 144 GLU A N 1
ATOM 1155 C CA . GLU A 1 144 ? 1.678 -13.958 9.800 1.00 85.38 144 GLU A CA 1
ATOM 1156 C C . GLU A 1 144 ? 2.394 -13.165 10.904 1.00 85.38 144 GLU A C 1
ATOM 1158 O O . GLU A 1 144 ? 2.453 -13.618 12.047 1.00 85.38 144 GLU A O 1
ATOM 1163 N N . SER A 1 145 ? 2.882 -11.960 10.586 1.00 80.88 145 SER A N 1
ATOM 1164 C CA . SER A 1 145 ? 3.578 -11.095 11.546 1.00 80.88 145 SER A CA 1
ATOM 1165 C C . SER A 1 145 ? 2.672 -10.559 12.657 1.00 80.88 145 SER A C 1
ATOM 1167 O O . SER A 1 145 ? 3.132 -10.375 13.779 1.00 80.88 145 SER A O 1
ATOM 1169 N N . THR A 1 146 ? 1.389 -10.322 12.367 1.00 73.69 146 THR A N 1
ATOM 1170 C CA . THR A 1 146 ? 0.415 -9.815 13.344 1.00 73.69 146 THR A CA 1
ATOM 1171 C C . THR A 1 146 ? -0.053 -10.897 14.316 1.00 73.69 146 THR A C 1
ATOM 1173 O O . THR A 1 146 ? -0.379 -10.583 15.456 1.00 73.69 146 THR A O 1
ATOM 1176 N N . PHE A 1 147 ? -0.095 -12.160 13.885 1.00 70.56 147 PHE A N 1
ATOM 1177 C CA . PHE A 1 147 ? -0.668 -13.258 14.671 1.00 70.56 147 PHE A CA 1
ATOM 1178 C C . PHE A 1 147 ? 0.369 -14.211 15.283 1.00 70.56 147 PHE A C 1
ATOM 1180 O O . PHE A 1 147 ? -0.030 -15.253 15.796 1.00 70.56 147 PHE A O 1
ATOM 1187 N N . GLU A 1 148 ? 1.665 -13.865 15.242 1.00 60.59 148 GLU A N 1
ATOM 1188 C CA . GLU A 1 148 ? 2.775 -14.661 15.802 1.00 60.59 148 GLU A CA 1
ATOM 1189 C C . GLU A 1 148 ? 2.644 -16.166 15.505 1.00 60.59 148 GLU A C 1
ATOM 1191 O O . GLU A 1 148 ? 2.812 -17.015 16.378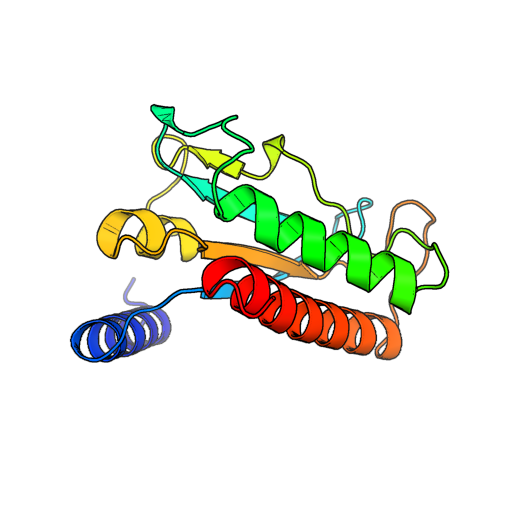 1.00 60.59 148 GLU A O 1
ATOM 1196 N N . ILE A 1 149 ? 2.312 -16.524 14.261 1.00 52.25 149 ILE A N 1
ATOM 1197 C CA . ILE A 1 149 ? 2.322 -17.929 13.840 1.00 52.25 149 ILE A CA 1
ATOM 1198 C C . ILE A 1 149 ? 3.786 -18.294 13.550 1.00 52.25 149 ILE A C 1
ATOM 1200 O O . ILE A 1 149 ? 4.218 -18.311 12.399 1.00 52.25 149 ILE A O 1
ATOM 1204 N N . GLY A 1 150 ? 4.560 -18.487 14.621 1.00 45.03 150 GLY A N 1
ATOM 1205 C CA . GLY A 1 150 ? 5.973 -18.872 14.630 1.00 45.03 150 GLY A CA 1
ATOM 1206 C C . GLY A 1 150 ? 6.231 -20.037 15.571 1.00 45.03 150 GLY A C 1
ATOM 1207 O O . GLY A 1 150 ? 5.689 -20.014 16.697 1.00 45.03 150 GLY A O 1
#

Organism: NCBI:txid63605

InterPro domains:
  IPR050821 Cytosolic carboxypeptidase [PTHR12756] (2-145)

pLDDT: mean 83.82, std 9.29, range [45.03, 94.69]

Nearest PDB structures (foldseek):
  1pr6-assembly1_C-2  TM=5.048E-01  e=3.467E-02  Escherichia coli O157:H7
  1je1-assembly1_A  TM=4.067E-01  e=6.425E-03  Saccharolobus solfataricus
  4kn5-assembly1_A  TM=4.329E-01  e=2.675E-02  Weissella paramesenteroides ATCC 33313
  6k5h-assembly2_C  TM=4.037E-01  e=1.813E-02  Phytophthora capsici LT1534
  1jdu-assembly1_A  TM=4.199E-01  e=7.075E-02  Saccharolobus solfataricus

Radius of gyration: 15.81 Å; Cα contacts (8 Å, |Δi|>4): 230; chains: 1; bounding box: 39×37×36 Å

Sequence (150 aa):
KQHPTIYAAKRVVKKLAESREITLLLDLHGHYNSNLGHFMYGYTNENNVGDTSLPIYQFPRYVESECQKAANGQNVFVHKEEFVRSNSNRKAGVGPVFFSAEQGIENAFTVESCMHNCDNHQFTPLDYYNFGRAICNAMFKTFESTFEIG

Solvent-accessible surface area (backbone atoms only — not comparable to full-atom values): 8288 Å² total; per-residue (Å²): 136,89,54,67,68,61,54,50,52,54,50,53,52,54,59,47,54,76,77,42,88,63,78,66,45,78,46,84,47,76,34,93,84,41,57,59,17,22,36,54,35,34,36,41,55,66,92,50,56,86,53,70,87,42,67,63,51,46,49,53,52,38,28,33,56,36,27,29,63,72,48,76,68,44,69,53,46,42,73,54,77,83,35,47,36,38,50,89,81,53,70,79,82,42,67,34,45,39,41,22,74,76,67,66,24,60,37,17,26,41,35,35,43,33,54,28,18,70,84,69,50,68,60,47,75,65,50,57,50,45,47,52,51,14,46,54,53,20,52,52,49,50,50,42,68,74,65,66,78,119

Secondary structure (DSSP, 8-state):
---HHHHHHHHHHHHHHTTS----EEEEEEETT-TT-EEEEEEE-GGGTT-TTSHHHHHHHHHHHHHHHHTTT---EE--GGGEEEGGGS-TTSHHHHHHHHH--SSEEEEEEESB-TT-PBPPHHHHHHHHHHHHHHHHHHHHHHTT--

Mean predicted aligned error: 5.84 Å